Protein AF-A0A2V8S2K6-F1 (afdb_monomer_lite)

Sequence (73 aa):
MPHKAGDSWVIEIPDEMAQAMGVSSGSVAVLHAAQGAIEVEVLPPPSPELDESVRRIHDKYKDAFEEMKRLGD

Foldseek 3Di:
DWDDDPQKIKAQQPPVRCVVVVADHRWIWIWHDDPNDTDIDIGHHDDPVVVVVVVVVCVVCVVVVVVVVVVPD

Radius of gyration: 16.54 Å; chains: 1; bounding box: 33×30×41 Å

pLDDT: mean 89.44, std 6.85, range [55.69, 96.31]

Secondary structure (DSSP, 8-state):
--EEETTEEEEEPPHHHHHHHT--TT-EEEEEEETTEEEEEEEPPPPHHHHHHHHHHHHHHHHHHHHHHHHT-

Structure (mmCIF, N/CA/C/O backbone):
data_AF-A0A2V8S2K6-F1
#
_entry.id   AF-A0A2V8S2K6-F1
#
loop_
_atom_site.group_PDB
_atom_site.id
_atom_site.type_symbol
_atom_site.label_atom_id
_atom_site.label_alt_id
_atom_site.label_comp_id
_atom_site.label_asym_id
_atom_site.label_entity_id
_atom_site.label_seq_id
_atom_site.pdbx_PDB_ins_code
_atom_site.Cartn_x
_atom_site.Cartn_y
_atom_site.Cartn_z
_atom_site.occupancy
_atom_site.B_iso_or_equiv
_atom_site.auth_seq_id
_atom_site.auth_comp_id
_atom_site.auth_asym_id
_atom_site.aut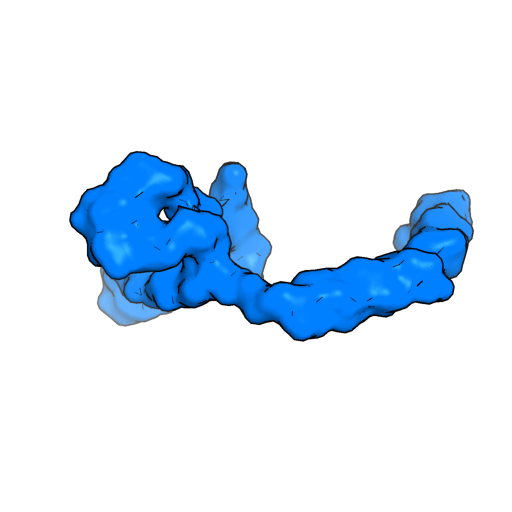h_atom_id
_atom_site.pdbx_PDB_model_num
ATOM 1 N N . MET A 1 1 ? -4.961 0.689 -6.627 1.00 62.94 1 MET A N 1
ATOM 2 C CA . MET A 1 1 ? -5.828 -0.498 -6.909 1.00 62.94 1 MET A CA 1
ATOM 3 C C . MET A 1 1 ? -5.273 -1.710 -6.163 1.00 62.94 1 MET A C 1
ATOM 5 O O . MET A 1 1 ? -4.055 -1.781 -6.052 1.00 62.94 1 MET A O 1
ATOM 9 N N . PRO A 1 2 ? -6.099 -2.654 -5.670 1.00 79.69 2 PRO A N 1
ATOM 10 C CA . PRO A 1 2 ? -5.609 -3.855 -4.987 1.00 79.69 2 PRO A CA 1
ATOM 11 C C . PRO A 1 2 ? -4.766 -4.724 -5.926 1.00 79.69 2 PRO A C 1
ATOM 13 O O . PRO A 1 2 ? -5.188 -4.994 -7.050 1.00 79.69 2 PRO A O 1
ATOM 16 N N . HIS A 1 3 ? -3.602 -5.177 -5.467 1.00 87.25 3 HIS A N 1
ATOM 17 C CA . HIS A 1 3 ? -2.728 -6.090 -6.204 1.00 87.25 3 HIS A CA 1
ATOM 18 C C . HIS A 1 3 ? -2.688 -7.446 -5.501 1.00 87.25 3 HIS A C 1
ATOM 20 O O . HIS A 1 3 ? -2.463 -7.516 -4.295 1.00 87.25 3 HIS A O 1
ATOM 26 N N . LYS A 1 4 ? -2.913 -8.537 -6.241 1.00 88.56 4 LYS A N 1
ATOM 27 C CA . LYS A 1 4 ? -2.769 -9.893 -5.697 1.00 88.56 4 LYS A CA 1
ATOM 28 C C . LYS A 1 4 ? -1.282 -10.253 -5.620 1.00 88.56 4 LYS A C 1
ATOM 30 O O . LYS A 1 4 ? -0.589 -10.188 -6.631 1.00 88.56 4 LYS A O 1
ATOM 35 N N . ALA A 1 5 ? -0.822 -10.674 -4.447 1.00 84.38 5 ALA A N 1
ATOM 36 C CA . ALA A 1 5 ? 0.538 -11.129 -4.186 1.00 84.38 5 ALA A CA 1
ATOM 37 C C . ALA A 1 5 ? 0.484 -12.501 -3.497 1.00 84.38 5 ALA A C 1
ATOM 39 O O . ALA A 1 5 ? 0.312 -12.596 -2.284 1.00 84.38 5 ALA A O 1
ATOM 40 N N . GLY A 1 6 ? 0.581 -13.577 -4.284 1.00 86.00 6 GLY A N 1
ATOM 41 C CA . GLY A 1 6 ? 0.386 -14.940 -3.778 1.00 86.00 6 GLY A CA 1
ATOM 42 C C . GLY A 1 6 ? -1.033 -15.142 -3.238 1.00 86.00 6 GLY A C 1
ATOM 43 O O . GLY A 1 6 ? -2.003 -14.938 -3.975 1.00 86.00 6 GLY A O 1
ATOM 44 N N . ASP A 1 7 ? -1.132 -15.503 -1.959 1.00 86.62 7 ASP A N 1
ATOM 45 C CA . ASP A 1 7 ? -2.394 -15.689 -1.225 1.00 86.62 7 ASP A CA 1
ATOM 46 C C . ASP A 1 7 ? -2.848 -14.425 -0.471 1.00 86.62 7 ASP A C 1
ATOM 48 O O . ASP A 1 7 ? -3.827 -14.456 0.277 1.00 86.62 7 ASP A O 1
ATOM 52 N N . SER A 1 8 ? -2.157 -13.306 -0.699 1.00 90.75 8 SER A N 1
ATOM 53 C CA . SER A 1 8 ? -2.432 -12.018 -0.068 1.00 90.75 8 SER A CA 1
ATOM 54 C C . SER A 1 8 ? -2.862 -10.961 -1.085 1.00 90.75 8 SER A C 1
ATOM 56 O O . SER A 1 8 ? -2.603 -11.065 -2.290 1.00 90.75 8 SER A O 1
ATOM 58 N N . TRP A 1 9 ? -3.487 -9.894 -0.593 1.00 93.19 9 TRP A N 1
ATOM 59 C CA . TRP A 1 9 ? -3.739 -8.672 -1.354 1.00 93.19 9 TRP A CA 1
ATOM 60 C C . TRP A 1 9 ? -2.978 -7.504 -0.749 1.00 93.19 9 TRP A C 1
ATOM 62 O O . TRP A 1 9 ? -3.020 -7.293 0.456 1.00 93.19 9 TRP A O 1
ATOM 72 N N . VAL A 1 10 ? -2.323 -6.720 -1.595 1.00 93.56 10 VAL A N 1
ATOM 73 C CA . VAL A 1 10 ? -1.669 -5.471 -1.209 1.00 93.56 10 VAL A CA 1
ATOM 74 C C . VAL A 1 10 ? -2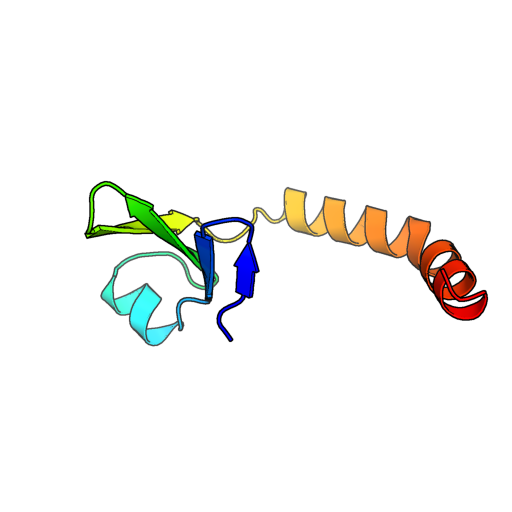.534 -4.311 -1.676 1.00 93.56 10 VAL A C 1
ATOM 76 O O . VAL A 1 10 ? -2.938 -4.256 -2.842 1.00 93.56 10 VAL A O 1
ATOM 79 N N . ILE A 1 11 ? -2.840 -3.391 -0.768 1.00 94.44 11 ILE A N 1
ATOM 80 C CA . ILE A 1 11 ? -3.667 -2.217 -1.032 1.00 94.44 11 ILE A CA 1
ATOM 81 C C . ILE A 1 11 ? -2.938 -0.976 -0.527 1.00 94.44 11 ILE A C 1
ATOM 83 O O . ILE A 1 11 ? -2.474 -0.928 0.608 1.00 94.44 11 ILE A O 1
ATOM 87 N N . GLU A 1 12 ? -2.858 0.044 -1.372 1.00 93.94 12 GLU A N 1
ATOM 88 C CA . GLU A 1 12 ? -2.408 1.374 -0.963 1.00 93.94 12 GLU A CA 1
ATOM 89 C C . GLU A 1 12 ? -3.404 1.966 0.034 1.00 93.94 12 GLU A C 1
ATOM 91 O O . GLU A 1 12 ? -4.610 1.980 -0.229 1.00 93.94 12 GLU A O 1
ATOM 96 N N . ILE A 1 13 ? -2.909 2.458 1.170 1.00 93.94 13 ILE A N 1
ATOM 97 C CA . ILE A 1 13 ? -3.744 3.162 2.141 1.00 93.94 13 ILE A CA 1
ATOM 98 C C . ILE A 1 13 ? -3.852 4.622 1.680 1.00 93.94 13 ILE A C 1
ATOM 100 O O . ILE A 1 13 ? -2.824 5.296 1.592 1.00 93.94 13 ILE A O 1
ATOM 104 N N . PRO A 1 14 ? -5.061 5.138 1.385 1.00 94.50 14 PRO A N 1
ATOM 105 C CA . PRO A 1 14 ? -5.235 6.550 1.060 1.00 94.50 14 PRO A CA 1
ATOM 106 C C . PRO A 1 14 ? -4.776 7.445 2.214 1.00 94.50 14 PRO A C 1
ATOM 108 O O . PRO A 1 14 ? -4.983 7.094 3.377 1.00 94.50 14 PRO A O 1
ATOM 111 N N . ASP A 1 15 ? -4.237 8.626 1.911 1.00 94.31 15 ASP A N 1
ATOM 112 C CA . ASP A 1 15 ? -3.697 9.545 2.927 1.00 94.31 15 ASP A CA 1
ATOM 113 C C . ASP A 1 15 ? -4.707 9.885 4.036 1.00 94.31 15 ASP A C 1
ATOM 115 O O . ASP A 1 15 ? -4.358 9.902 5.215 1.00 94.31 15 ASP A O 1
ATOM 119 N N . GLU A 1 16 ? -5.979 10.077 3.678 1.00 96.31 16 GLU A N 1
ATOM 120 C CA . GLU A 1 16 ? -7.065 10.338 4.633 1.00 96.31 16 GLU A CA 1
ATOM 121 C C . GLU A 1 16 ? -7.233 9.192 5.646 1.00 96.31 16 GLU A C 1
ATOM 123 O O . GLU A 1 16 ? -7.425 9.423 6.842 1.00 96.31 16 GLU A O 1
ATOM 128 N N . MET A 1 17 ? -7.117 7.942 5.183 1.00 94.56 17 MET A N 1
ATOM 129 C CA . MET A 1 17 ? -7.184 6.760 6.044 1.00 94.56 17 MET A CA 1
ATOM 130 C C . MET A 1 17 ? -5.899 6.582 6.848 1.00 94.56 17 MET A C 1
ATOM 132 O O . MET A 1 17 ? -5.973 6.252 8.030 1.00 94.56 17 MET A O 1
ATOM 136 N N . ALA A 1 18 ? -4.734 6.839 6.247 1.00 94.75 18 ALA A N 1
ATOM 137 C CA . ALA A 1 18 ? -3.453 6.772 6.941 1.00 94.75 18 ALA A CA 1
ATOM 138 C C . ALA A 1 18 ? -3.434 7.732 8.141 1.00 94.75 18 ALA A C 1
ATOM 140 O O . ALA A 1 18 ? -3.086 7.334 9.255 1.00 94.75 18 ALA A O 1
ATOM 141 N N . GLN A 1 19 ? -3.924 8.959 7.942 1.00 94.56 19 GLN A N 1
ATOM 142 C CA . GLN A 1 19 ? -4.075 9.950 9.001 1.00 94.56 19 GLN A CA 1
ATOM 143 C C . GLN A 1 19 ? -5.056 9.489 10.087 1.00 94.56 19 GLN A C 1
ATOM 145 O O . GLN A 1 19 ? -4.742 9.592 11.273 1.00 94.56 19 GLN A O 1
ATOM 150 N N . ALA A 1 20 ? -6.220 8.954 9.703 1.00 95.75 20 ALA A N 1
ATOM 151 C CA . ALA A 1 20 ? -7.215 8.450 10.652 1.00 95.75 20 ALA A CA 1
ATOM 152 C C . ALA A 1 20 ? -6.704 7.255 11.481 1.00 95.75 20 ALA A C 1
ATOM 154 O O . ALA A 1 20 ? -7.093 7.094 12.637 1.00 95.75 20 ALA A O 1
ATOM 155 N N . MET A 1 21 ? -5.824 6.433 10.905 1.00 92.94 21 MET A N 1
ATOM 156 C CA . MET A 1 21 ? -5.211 5.270 11.555 1.00 92.94 21 MET A CA 1
ATOM 157 C C . MET A 1 21 ? -3.934 5.609 12.339 1.00 92.94 21 MET A C 1
ATOM 159 O O . MET A 1 21 ? -3.431 4.758 13.069 1.00 92.94 21 MET A O 1
ATOM 163 N N . GLY A 1 22 ? -3.401 6.828 12.200 1.00 94.31 22 GLY A N 1
ATOM 164 C CA . GLY A 1 22 ? -2.146 7.236 12.834 1.00 94.31 22 GLY A CA 1
ATOM 165 C C . GLY A 1 22 ? -0.905 6.555 12.245 1.00 94.31 22 GLY A C 1
ATOM 166 O O . GLY A 1 22 ? 0.081 6.371 12.955 1.00 94.31 22 GLY A O 1
ATOM 167 N N . VAL A 1 23 ? -0.951 6.169 10.967 1.00 94.88 23 VAL A N 1
ATOM 168 C CA . VAL A 1 23 ? 0.175 5.565 10.235 1.00 94.88 23 VAL A CA 1
ATOM 169 C C . VAL A 1 23 ? 0.748 6.548 9.214 1.00 94.88 23 VAL A C 1
ATOM 171 O O . VAL A 1 23 ? 0.137 7.565 8.891 1.00 94.88 23 VAL A O 1
ATOM 174 N N . SER A 1 24 ? 1.949 6.274 8.707 1.00 94.25 24 SER A N 1
ATOM 175 C CA . SER A 1 24 ? 2.616 7.164 7.753 1.00 94.25 24 SER A CA 1
ATOM 176 C C . SER A 1 24 ? 1.937 7.152 6.379 1.00 94.25 24 SER A C 1
ATOM 178 O O . SER A 1 24 ? 1.560 6.092 5.879 1.00 94.25 24 SER A O 1
ATOM 180 N N . SER A 1 25 ? 1.843 8.313 5.728 1.00 93.75 25 SER A N 1
ATOM 181 C CA . SER A 1 25 ? 1.471 8.408 4.308 1.00 93.75 25 SER A CA 1
ATOM 182 C C . SER A 1 25 ? 2.369 7.526 3.439 1.00 93.75 25 SER A C 1
ATOM 184 O O . SER A 1 25 ? 3.571 7.417 3.689 1.00 93.75 25 SER A O 1
ATOM 186 N N . GLY A 1 26 ? 1.780 6.880 2.432 1.00 91.44 26 GLY A N 1
ATOM 187 C CA . GLY A 1 26 ? 2.472 5.888 1.601 1.00 91.44 26 GLY A CA 1
ATOM 188 C C . GLY A 1 26 ? 2.620 4.503 2.242 1.00 91.44 26 GLY A C 1
ATOM 189 O O . GLY A 1 26 ? 3.256 3.635 1.649 1.00 91.44 26 GLY A O 1
ATOM 190 N N . SER A 1 27 ? 2.035 4.274 3.424 1.00 94.12 27 SER A N 1
ATOM 191 C CA . SER A 1 27 ? 1.896 2.920 3.972 1.00 94.12 27 SER A CA 1
ATOM 192 C C . SER A 1 27 ? 0.979 2.065 3.095 1.00 94.12 27 SER A C 1
ATOM 194 O O . SER A 1 27 ? 0.046 2.559 2.453 1.00 94.12 27 SER A O 1
ATOM 196 N N . VAL A 1 28 ? 1.209 0.757 3.117 1.00 94.62 28 VAL A N 1
ATOM 197 C CA . VAL A 1 28 ? 0.381 -0.221 2.402 1.00 94.62 28 VAL A CA 1
ATOM 198 C C . VAL A 1 28 ? -0.213 -1.227 3.379 1.00 94.62 28 VAL A C 1
ATOM 200 O O . VAL A 1 28 ? 0.419 -1.608 4.361 1.00 94.62 28 VAL A O 1
ATOM 203 N N . ALA A 1 29 ? -1.440 -1.657 3.109 1.00 94.69 29 ALA A N 1
ATOM 204 C CA . ALA A 1 29 ? -2.101 -2.732 3.831 1.00 94.69 29 ALA A CA 1
ATOM 205 C C . ALA A 1 29 ? -1.898 -4.052 3.082 1.00 94.69 29 ALA A C 1
ATOM 207 O O . ALA A 1 29 ? -2.202 -4.153 1.891 1.00 94.69 29 ALA A O 1
ATOM 208 N N . VAL A 1 30 ? -1.422 -5.067 3.791 1.00 94.81 30 VAL A N 1
ATOM 209 C CA . VAL A 1 30 ? -1.368 -6.453 3.338 1.00 94.81 30 VAL A CA 1
ATOM 210 C C . VAL A 1 30 ? -2.520 -7.197 3.996 1.00 94.81 30 VAL A C 1
ATOM 212 O O . VAL A 1 30 ? -2.640 -7.228 5.216 1.00 94.81 30 VAL A O 1
ATOM 215 N N . LEU A 1 31 ? -3.392 -7.762 3.172 1.00 94.25 31 LEU A N 1
ATOM 216 C CA . LEU A 1 31 ? -4.524 -8.574 3.585 1.00 94.25 31 LEU A CA 1
ATOM 217 C C . LEU A 1 31 ? -4.188 -10.035 3.322 1.00 94.25 31 LEU A C 1
ATOM 219 O O . LEU A 1 31 ? -3.974 -10.398 2.163 1.00 94.25 31 LEU A O 1
ATOM 223 N N . HIS A 1 32 ? -4.197 -10.880 4.346 1.00 92.75 32 HIS A N 1
ATOM 224 C CA . HIS A 1 32 ? -4.022 -12.324 4.184 1.00 92.75 32 HIS A CA 1
ATOM 225 C C . HIS A 1 32 ? -5.173 -13.095 4.817 1.00 92.75 32 HIS A C 1
ATOM 227 O O . HIS A 1 32 ? -5.719 -12.723 5.856 1.00 92.75 32 HIS A O 1
ATOM 233 N N . ALA A 1 33 ? -5.569 -14.183 4.159 1.00 90.00 33 ALA A N 1
ATO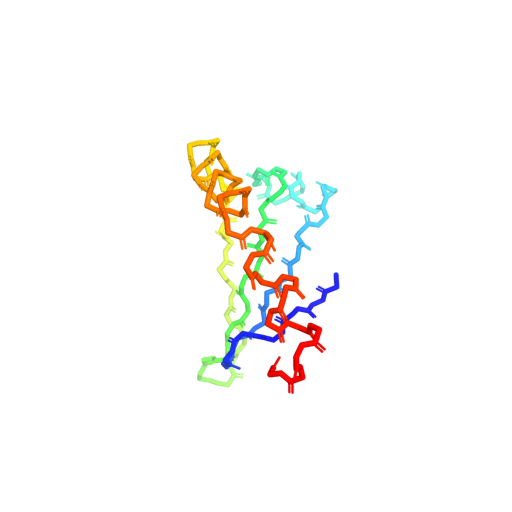M 234 C CA . ALA A 1 33 ? -6.589 -15.076 4.681 1.00 90.00 33 ALA A CA 1
ATOM 235 C C . ALA A 1 33 ? -5.968 -16.012 5.724 1.00 90.00 33 ALA A C 1
ATOM 237 O O . ALA A 1 33 ? -5.090 -16.814 5.407 1.00 90.00 33 ALA A O 1
ATOM 238 N N . ALA A 1 34 ? -6.456 -15.949 6.959 1.00 87.62 34 ALA A N 1
ATOM 239 C CA . ALA A 1 34 ? -6.017 -16.810 8.048 1.00 87.62 34 ALA A CA 1
ATOM 240 C C . ALA A 1 34 ? -7.234 -17.321 8.823 1.00 87.62 34 ALA A C 1
ATOM 242 O O . ALA A 1 34 ? -8.053 -16.547 9.306 1.00 87.62 34 ALA A O 1
ATOM 243 N N . GLN A 1 35 ? -7.370 -18.648 8.925 1.00 85.94 35 GLN A N 1
ATOM 244 C CA . GLN A 1 35 ? -8.363 -19.312 9.788 1.00 85.94 35 GLN A CA 1
ATOM 245 C C . GLN A 1 35 ? -9.818 -18.836 9.584 1.00 85.94 35 GLN A C 1
ATOM 247 O O . GLN A 1 35 ? -10.592 -18.727 10.531 1.00 85.94 35 GLN A O 1
ATOM 252 N N . GLY A 1 36 ? -10.208 -18.560 8.335 1.00 90.19 36 GLY A N 1
ATOM 253 C CA . GLY A 1 36 ? -11.557 -18.080 8.006 1.00 90.19 36 GLY A CA 1
ATOM 254 C C . GLY A 1 36 ? -11.785 -16.585 8.265 1.00 90.19 36 GLY A C 1
ATOM 255 O O . GLY A 1 36 ? -12.907 -16.114 8.097 1.00 90.19 36 GLY A O 1
ATOM 256 N N . ALA A 1 37 ? -10.741 -15.844 8.632 1.00 92.38 37 ALA A N 1
ATOM 257 C CA . ALA A 1 37 ? -10.732 -14.395 8.758 1.00 92.38 37 ALA A CA 1
ATOM 258 C C . ALA A 1 37 ? -9.774 -13.752 7.741 1.00 92.38 37 ALA A C 1
ATOM 260 O O . ALA A 1 37 ? -8.944 -14.421 7.120 1.00 92.38 37 ALA A O 1
ATOM 261 N N . ILE A 1 38 ? -9.912 -12.436 7.581 1.00 91.31 38 ILE A N 1
ATOM 262 C CA . ILE A 1 38 ? -8.925 -11.596 6.904 1.00 91.31 38 ILE A CA 1
ATOM 263 C C . ILE A 1 38 ? -8.130 -10.881 7.988 1.00 91.31 38 ILE A C 1
ATOM 265 O O . ILE A 1 38 ? -8.690 -10.106 8.763 1.00 91.31 38 ILE A O 1
ATOM 269 N N . GLU A 1 39 ? -6.838 -11.161 8.036 1.00 94.00 39 GLU A N 1
ATOM 270 C CA . GLU A 1 39 ? -5.887 -10.421 8.849 1.00 94.00 39 GLU A CA 1
ATOM 271 C C . GLU A 1 39 ? -5.300 -9.277 8.023 1.00 94.00 39 GLU A C 1
ATOM 273 O O . GLU A 1 39 ? -5.194 -9.363 6.796 1.00 94.00 39 GLU A O 1
ATOM 278 N N . VAL A 1 40 ? -4.964 -8.184 8.706 1.00 93.25 40 VAL A N 1
ATOM 279 C CA . VAL A 1 40 ? -4.425 -6.976 8.083 1.00 93.25 40 VAL A CA 1
ATOM 280 C C . VAL A 1 40 ? -3.104 -6.627 8.745 1.00 93.25 40 VAL A C 1
ATOM 282 O O . VAL A 1 40 ? -3.056 -6.396 9.952 1.00 93.25 40 VAL A O 1
ATOM 285 N N . GLU A 1 41 ? -2.051 -6.538 7.945 1.00 94.56 41 GLU A N 1
ATOM 286 C CA . GLU A 1 41 ? -0.753 -6.007 8.342 1.00 94.56 41 GLU A CA 1
ATOM 287 C C . GLU A 1 41 ? -0.521 -4.668 7.635 1.00 94.56 41 GLU A C 1
ATOM 289 O O . GLU A 1 41 ? -0.726 -4.551 6.428 1.00 94.56 41 GLU A O 1
ATOM 294 N N . VAL A 1 42 ? -0.111 -3.637 8.376 1.00 95.19 42 VAL A N 1
ATOM 295 C CA . VAL A 1 42 ? 0.235 -2.334 7.793 1.00 95.19 42 VAL A CA 1
ATOM 296 C C . VAL A 1 42 ? 1.746 -2.222 7.713 1.00 95.19 42 VAL A C 1
ATOM 298 O O . VAL A 1 42 ? 2.427 -2.202 8.738 1.00 95.19 42 VAL A O 1
ATOM 301 N N . LEU A 1 43 ? 2.260 -2.118 6.491 1.00 93.50 43 LEU A N 1
ATOM 302 C CA . LEU A 1 43 ? 3.675 -1.900 6.241 1.00 93.50 43 LEU A CA 1
ATOM 303 C C . LEU A 1 43 ? 3.944 -0.400 6.093 1.00 93.50 43 LEU A C 1
ATOM 305 O O . LEU A 1 43 ? 3.199 0.281 5.377 1.00 93.50 43 LEU A O 1
ATOM 309 N N . PRO A 1 44 ? 5.002 0.123 6.738 1.00 92.50 44 PRO A N 1
ATOM 310 C CA . PRO A 1 44 ? 5.393 1.512 6.568 1.00 92.50 44 PRO A CA 1
ATOM 311 C C . PRO A 1 44 ? 5.821 1.776 5.116 1.00 92.50 44 PRO A C 1
ATOM 313 O O . PRO A 1 44 ? 6.175 0.837 4.394 1.00 92.50 44 PRO A O 1
ATOM 316 N N . PRO A 1 45 ? 5.836 3.048 4.683 1.00 91.62 45 PRO A N 1
ATOM 317 C CA . PRO A 1 45 ? 6.413 3.404 3.397 1.00 91.62 45 PRO A CA 1
ATOM 318 C C . PRO A 1 45 ? 7.872 2.920 3.309 1.00 91.62 45 PRO A C 1
ATOM 320 O O . PRO A 1 45 ? 8.574 2.880 4.330 1.00 91.62 45 PRO A O 1
ATOM 323 N N . PRO A 1 46 ? 8.344 2.556 2.104 1.00 88.38 46 PRO A N 1
ATOM 324 C CA . PRO A 1 46 ? 9.725 2.142 1.902 1.00 88.38 46 PRO A CA 1
ATOM 325 C C . PRO A 1 46 ? 10.692 3.235 2.365 1.00 88.38 46 PRO A C 1
ATOM 327 O O . PRO A 1 46 ? 10.417 4.433 2.258 1.00 88.38 46 PRO A O 1
ATOM 330 N N . SER A 1 47 ? 11.841 2.821 2.902 1.00 90.25 47 SER A N 1
ATOM 331 C CA . SER A 1 47 ? 12.869 3.779 3.298 1.00 90.25 47 SER A CA 1
ATOM 332 C C . SER A 1 47 ? 13.446 4.484 2.061 1.00 90.25 47 SER A C 1
ATOM 334 O O . SER A 1 47 ? 13.528 3.872 0.991 1.00 90.25 47 SER A O 1
ATOM 336 N N . PRO A 1 48 ? 13.926 5.735 2.194 1.00 88.69 48 PRO A N 1
ATOM 337 C CA . PRO A 1 48 ? 14.581 6.439 1.090 1.00 88.69 48 PRO A CA 1
ATOM 338 C C . PRO A 1 48 ? 15.744 5.644 0.479 1.00 88.69 48 PRO A C 1
ATOM 340 O O . PRO A 1 48 ? 15.931 5.629 -0.732 1.00 88.69 48 PRO A O 1
ATOM 343 N N . GLU A 1 49 ? 16.493 4.925 1.316 1.00 89.31 49 GLU A N 1
ATOM 344 C CA . GLU A 1 49 ? 17.612 4.071 0.905 1.00 89.31 49 GLU A CA 1
ATOM 345 C C . GLU A 1 49 ? 17.155 2.900 0.024 1.00 89.31 49 GLU A C 1
ATOM 347 O O . GLU A 1 49 ? 17.815 2.556 -0.961 1.00 89.31 49 GLU A O 1
ATOM 352 N N . LEU A 1 50 ? 16.017 2.285 0.366 1.00 86.31 50 LEU A N 1
ATOM 353 C CA . LEU A 1 50 ? 15.429 1.206 -0.419 1.00 86.31 50 LEU A CA 1
ATOM 354 C C . LEU A 1 50 ? 14.927 1.734 -1.767 1.00 86.31 50 LEU A C 1
ATOM 356 O O . LEU A 1 50 ? 15.216 1.128 -2.799 1.00 86.31 50 LEU A O 1
ATOM 360 N N . ASP A 1 51 ? 14.264 2.889 -1.767 1.00 87.31 51 ASP A N 1
ATOM 361 C CA . ASP A 1 51 ? 13.802 3.570 -2.979 1.00 87.31 51 ASP A CA 1
ATOM 362 C C . ASP A 1 51 ? 14.961 3.912 -3.924 1.00 87.31 51 ASP A C 1
ATOM 364 O O . ASP A 1 51 ? 14.901 3.642 -5.126 1.00 87.31 51 ASP A O 1
ATOM 368 N N . GLU A 1 52 ? 16.053 4.461 -3.392 1.00 90.50 52 GLU A N 1
ATOM 369 C CA . GLU A 1 52 ? 17.256 4.757 -4.171 1.00 90.50 52 GLU A CA 1
ATOM 370 C C . GLU A 1 52 ? 17.907 3.494 -4.738 1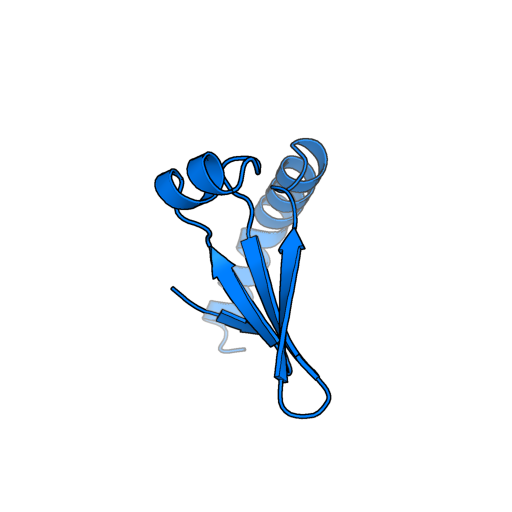.00 90.50 52 GLU A C 1
ATOM 372 O O . GLU A 1 52 ? 18.370 3.491 -5.882 1.00 90.50 52 GLU A O 1
ATOM 377 N N . SER A 1 53 ? 17.946 2.415 -3.953 1.00 89.50 53 SER A N 1
ATOM 378 C CA . SER A 1 53 ? 18.484 1.129 -4.396 1.00 89.50 53 SER A CA 1
ATOM 379 C C . SER A 1 53 ? 17.665 0.557 -5.555 1.00 89.50 53 SER A C 1
ATOM 381 O O . SER A 1 53 ? 18.228 0.196 -6.592 1.00 89.50 53 SER A O 1
ATOM 383 N N . VAL A 1 54 ? 16.333 0.555 -5.430 1.00 89.19 54 VAL A N 1
ATOM 384 C CA . VAL A 1 54 ? 15.418 0.093 -6.483 1.00 89.19 54 VAL A CA 1
ATOM 385 C C . VAL A 1 54 ? 15.555 0.951 -7.739 1.00 89.19 54 VAL A C 1
ATOM 387 O O . VAL A 1 54 ? 15.708 0.394 -8.826 1.00 89.19 54 VAL A O 1
ATOM 390 N N . ARG A 1 55 ? 15.590 2.287 -7.614 1.00 88.75 55 ARG A N 1
ATOM 391 C CA . ARG A 1 55 ? 15.810 3.195 -8.756 1.00 88.75 55 ARG A CA 1
ATOM 392 C C . ARG A 1 55 ? 17.129 2.915 -9.461 1.00 88.75 55 ARG A C 1
ATOM 394 O O . ARG A 1 55 ? 17.159 2.795 -10.678 1.00 88.75 55 ARG A O 1
ATOM 401 N N . ARG A 1 56 ? 18.215 2.735 -8.707 1.00 90.75 56 ARG A N 1
ATOM 402 C CA . ARG A 1 56 ? 19.537 2.443 -9.276 1.00 90.75 56 ARG A CA 1
ATOM 403 C C . ARG A 1 56 ? 19.560 1.120 -10.036 1.00 90.75 56 ARG A C 1
ATOM 405 O O . ARG A 1 56 ? 20.182 1.034 -11.091 1.00 90.75 56 ARG A O 1
ATOM 412 N N . ILE A 1 57 ? 18.915 0.086 -9.496 1.00 90.31 57 ILE A N 1
ATOM 413 C CA . ILE A 1 57 ? 18.795 -1.217 -10.158 1.00 90.31 57 ILE A CA 1
ATOM 414 C C . ILE A 1 57 ? 17.953 -1.078 -11.428 1.00 90.31 57 ILE A C 1
ATOM 416 O O . ILE A 1 57 ? 18.380 -1.542 -12.483 1.00 90.31 57 ILE A O 1
ATOM 420 N N . HIS A 1 58 ? 16.803 -0.410 -11.342 1.00 88.81 58 HIS A N 1
ATOM 421 C CA . HIS A 1 58 ? 15.953 -0.128 -12.493 1.00 88.81 58 HIS A CA 1
ATOM 422 C C . HIS A 1 58 ? 16.739 0.587 -13.597 1.00 88.81 58 HIS A C 1
ATOM 424 O O . HIS A 1 58 ? 16.808 0.080 -14.710 1.00 88.81 58 HIS A O 1
ATOM 430 N N . ASP A 1 59 ? 17.413 1.694 -13.286 1.00 91.12 59 ASP A N 1
ATOM 431 C CA . ASP A 1 59 ? 18.150 2.489 -14.274 1.00 91.12 59 ASP A CA 1
ATOM 432 C C . ASP A 1 59 ? 19.321 1.718 -14.887 1.00 91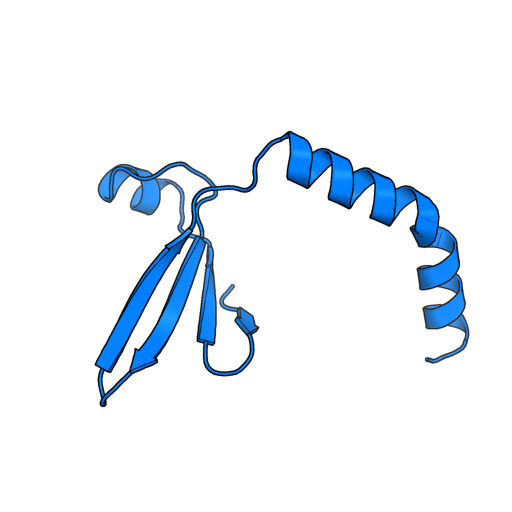.12 59 ASP A C 1
ATOM 434 O O . ASP A 1 59 ? 19.595 1.848 -16.078 1.00 91.12 59 ASP A O 1
ATOM 438 N N . LYS A 1 60 ? 19.983 0.861 -14.102 1.00 92.44 60 LYS A N 1
ATOM 439 C CA . LYS A 1 60 ? 21.069 0.007 -14.594 1.00 92.44 60 LYS A CA 1
ATOM 440 C C . LYS A 1 60 ? 20.592 -1.026 -15.618 1.00 92.44 60 LYS A C 1
ATOM 442 O O . LYS A 1 60 ? 21.356 -1.375 -16.515 1.00 92.44 60 LYS A O 1
ATOM 447 N N . TYR A 1 61 ? 19.384 -1.561 -15.454 1.00 90.88 61 TYR A N 1
ATOM 448 C CA . TYR A 1 61 ? 18.902 -2.697 -16.247 1.00 90.88 61 TYR A CA 1
ATOM 449 C C . TYR A 1 61 ? 17.737 -2.363 -17.176 1.00 90.88 61 TYR A C 1
ATOM 451 O O . TYR A 1 61 ? 17.291 -3.245 -17.906 1.00 90.88 61 TYR A O 1
ATOM 459 N N . LYS A 1 62 ? 17.258 -1.116 -17.186 1.00 90.19 62 LYS A N 1
ATOM 460 C CA . LYS A 1 62 ? 16.106 -0.682 -17.981 1.00 90.19 62 LYS A CA 1
ATOM 461 C C . LYS A 1 62 ? 16.229 -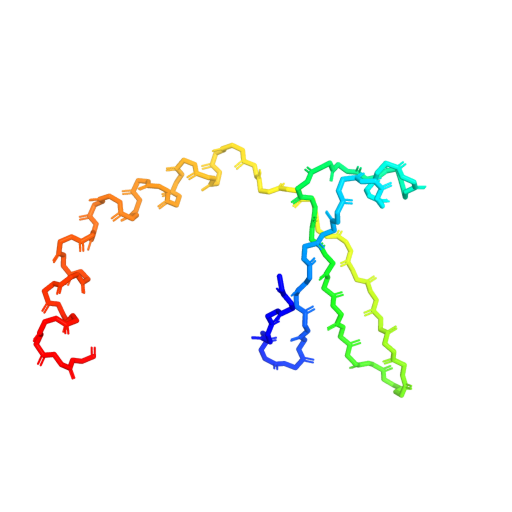1.100 -19.446 1.00 90.19 62 LYS A C 1
ATOM 463 O O . LYS A 1 62 ? 15.322 -1.740 -19.966 1.00 90.19 62 LYS A O 1
ATOM 468 N N . ASP A 1 63 ? 17.368 -0.815 -20.069 1.00 89.50 63 ASP A N 1
ATOM 469 C CA . ASP A 1 63 ? 17.597 -1.120 -21.485 1.00 89.50 63 ASP A CA 1
ATOM 470 C C . ASP A 1 63 ? 17.577 -2.632 -21.759 1.00 89.50 63 ASP A C 1
ATOM 472 O O . ASP A 1 63 ? 17.049 -3.079 -22.774 1.00 89.50 63 ASP A O 1
ATOM 476 N N . ALA A 1 64 ? 18.094 -3.439 -20.825 1.00 86.75 64 ALA A N 1
ATOM 477 C CA . ALA A 1 64 ? 18.057 -4.895 -20.931 1.00 86.75 64 ALA A CA 1
ATOM 478 C C . ALA A 1 64 ? 16.620 -5.434 -20.823 1.00 86.75 64 ALA A C 1
ATOM 480 O O . ALA A 1 64 ? 16.237 -6.308 -21.597 1.00 86.75 64 ALA A O 1
ATOM 481 N N . PHE A 1 65 ? 15.808 -4.889 -19.912 1.00 82.75 65 PHE A N 1
ATOM 482 C CA . PHE A 1 65 ? 14.394 -5.253 -19.792 1.00 82.75 65 PHE A CA 1
ATOM 483 C C . PHE A 1 65 ? 13.574 -4.834 -21.019 1.00 82.75 65 PHE A C 1
ATOM 485 O O . PHE A 1 65 ? 12.719 -5.599 -21.465 1.00 82.75 65 PHE A O 1
ATOM 492 N N . GLU A 1 66 ? 13.823 -3.649 -21.587 1.00 88.50 66 GLU A N 1
ATOM 493 C CA . GLU A 1 66 ? 13.140 -3.216 -22.813 1.00 88.50 66 GLU A CA 1
ATOM 494 C C . GLU A 1 66 ? 13.521 -4.081 -24.017 1.00 88.50 66 GLU A C 1
ATOM 496 O O . GLU A 1 66 ? 12.649 -4.438 -24.812 1.00 88.50 66 GLU A O 1
ATOM 501 N N . GLU A 1 67 ? 14.786 -4.490 -24.119 1.00 84.88 67 GLU A N 1
ATOM 502 C CA . GLU A 1 67 ? 15.236 -5.388 -25.181 1.00 84.88 67 GLU A CA 1
ATOM 503 C C . GLU A 1 67 ? 14.636 -6.796 -25.043 1.00 84.88 67 GLU A C 1
ATOM 505 O O . GLU A 1 67 ? 14.170 -7.359 -26.033 1.00 84.88 67 GLU A O 1
ATOM 510 N N . MET A 1 68 ? 14.551 -7.346 -23.826 1.00 83.06 68 MET A N 1
ATOM 511 C CA . MET A 1 68 ? 13.872 -8.629 -23.580 1.00 83.06 68 MET A CA 1
ATOM 512 C C . MET A 1 68 ? 12.386 -8.562 -23.958 1.00 83.06 68 MET A C 1
ATOM 514 O O . MET A 1 68 ? 11.892 -9.411 -24.699 1.00 83.06 68 MET A O 1
ATOM 518 N N . LYS A 1 69 ? 11.700 -7.480 -23.567 1.00 81.75 69 LYS A N 1
ATOM 519 C CA . LYS A 1 69 ? 10.296 -7.240 -23.926 1.00 81.75 69 LYS A CA 1
ATOM 520 C C . LYS A 1 69 ? 10.089 -7.092 -25.438 1.00 81.75 69 LYS A C 1
ATOM 522 O O . LYS A 1 69 ? 9.059 -7.513 -25.963 1.00 81.75 69 LYS A O 1
ATOM 527 N N . ARG A 1 70 ? 11.049 -6.497 -26.158 1.00 83.50 70 ARG A N 1
ATOM 528 C CA . ARG A 1 70 ? 11.028 -6.392 -27.629 1.00 83.50 70 ARG A CA 1
ATOM 529 C C . ARG A 1 70 ? 11.174 -7.758 -28.300 1.00 83.50 70 ARG A C 1
ATOM 531 O O . ARG A 1 70 ? 10.589 -7.978 -29.359 1.00 83.50 70 ARG A O 1
ATOM 538 N N . LEU A 1 71 ? 11.969 -8.647 -27.708 1.00 82.75 71 LEU A N 1
ATOM 539 C CA . LEU A 1 71 ? 12.250 -9.982 -28.235 1.00 82.75 71 LEU A CA 1
ATOM 540 C C . LEU A 1 71 ? 11.135 -11.002 -27.944 1.00 82.75 71 LEU A C 1
ATOM 542 O O . LEU A 1 71 ? 11.135 -12.067 -28.560 1.00 82.75 71 LEU A O 1
ATOM 546 N N . GLY A 1 72 ? 10.147 -10.643 -27.119 1.00 68.62 72 GLY A N 1
ATOM 547 C CA . GLY A 1 72 ? 8.929 -11.427 -26.903 1.00 68.62 72 GLY A CA 1
ATOM 548 C C . GLY A 1 72 ? 9.014 -12.458 -25.776 1.00 68.62 72 GLY A C 1
ATOM 549 O O . GLY A 1 72 ? 8.229 -13.405 -25.800 1.00 68.62 72 GLY A O 1
ATOM 550 N N . ASP A 1 73 ? 9.942 -12.268 -24.834 1.00 55.69 73 ASP A N 1
ATOM 551 C CA . ASP A 1 73 ? 10.006 -12.991 -23.552 1.00 55.69 73 ASP A CA 1
ATOM 552 C C . ASP A 1 73 ? 9.192 -12.257 -22.465 1.00 55.69 73 ASP A C 1
ATOM 554 O O . ASP A 1 73 ? 9.205 -10.998 -22.457 1.00 55.69 73 ASP A O 1
#